Protein AF-A0A0C2ZLW1-F1 (afdb_monomer_lite)

Structure (mmCIF, N/CA/C/O backbone):
data_AF-A0A0C2ZLW1-F1
#
_entry.id   AF-A0A0C2ZLW1-F1
#
loop_
_atom_site.group_PDB
_atom_site.id
_atom_site.type_symbol
_atom_site.label_atom_id
_atom_site.label_alt_id
_atom_site.label_comp_id
_atom_site.label_asym_id
_atom_site.label_entity_id
_atom_site.label_seq_id
_atom_site.pdbx_PDB_ins_code
_atom_site.Cartn_x
_atom_site.Cartn_y
_atom_site.Cartn_z
_atom_site.occupancy
_atom_site.B_iso_or_equiv
_atom_site.auth_seq_id
_atom_site.auth_comp_id
_atom_site.auth_asym_id
_atom_site.auth_atom_id
_atom_site.pdbx_PDB_model_num
ATOM 1 N N . MET A 1 1 ? 44.843 -7.711 -31.317 1.00 51.66 1 MET A N 1
ATOM 2 C CA . MET A 1 1 ? 45.953 -7.573 -32.276 1.00 51.66 1 MET A CA 1
ATOM 3 C C . MET A 1 1 ? 46.931 -6.642 -31.605 1.00 51.66 1 MET A C 1
ATOM 5 O O . MET A 1 1 ? 46.642 -5.453 -31.540 1.00 51.66 1 MET A O 1
ATOM 9 N N . ASP A 1 2 ? 47.979 -7.193 -31.001 1.00 61.81 2 ASP A N 1
ATOM 10 C CA . ASP A 1 2 ? 49.049 -6.384 -30.422 1.00 61.81 2 ASP A CA 1
ATOM 11 C C . ASP A 1 2 ? 49.879 -5.862 -31.593 1.00 61.81 2 ASP A C 1
ATOM 13 O O . ASP A 1 2 ? 50.371 -6.641 -32.406 1.00 61.81 2 ASP A O 1
ATOM 17 N N . ILE A 1 3 ? 49.883 -4.543 -31.766 1.00 58.78 3 ILE A N 1
ATOM 18 C CA . ILE A 1 3 ? 50.485 -3.876 -32.921 1.00 58.78 3 ILE A CA 1
ATOM 19 C C . ILE A 1 3 ? 51.917 -3.553 -32.533 1.00 58.78 3 ILE A C 1
ATOM 21 O O . ILE A 1 3 ? 52.134 -2.839 -31.555 1.00 58.78 3 ILE A O 1
ATOM 25 N N . ASP A 1 4 ? 52.869 -4.096 -33.280 1.00 70.94 4 ASP A N 1
ATOM 26 C CA . ASP A 1 4 ? 54.283 -3.846 -33.043 1.00 70.94 4 ASP A CA 1
ATOM 27 C C . ASP A 1 4 ? 54.667 -2.502 -33.677 1.00 70.94 4 ASP A C 1
ATOM 29 O O . ASP A 1 4 ? 54.627 -2.327 -34.897 1.00 70.94 4 ASP A O 1
ATOM 33 N N . GLU A 1 5 ? 55.010 -1.528 -32.832 1.00 73.81 5 GLU A N 1
ATOM 34 C CA . GLU A 1 5 ? 55.370 -0.168 -33.245 1.00 73.81 5 GLU A CA 1
ATOM 35 C C . GLU A 1 5 ? 56.675 -0.112 -34.059 1.00 73.81 5 GLU A C 1
ATOM 37 O O . GLU A 1 5 ? 56.934 0.902 -34.706 1.00 73.81 5 GLU A O 1
ATOM 42 N N . SER A 1 6 ? 57.466 -1.196 -34.088 1.00 77.88 6 SER A N 1
ATOM 43 C CA . SER A 1 6 ? 58.657 -1.306 -34.947 1.00 77.88 6 SER A CA 1
ATOM 44 C C . SER A 1 6 ? 58.339 -1.519 -36.427 1.00 77.88 6 SER A C 1
ATOM 46 O O . SER A 1 6 ? 59.237 -1.375 -37.256 1.00 77.88 6 SER A O 1
ATOM 48 N N . TYR A 1 7 ? 57.096 -1.865 -36.782 1.00 76.31 7 TYR A N 1
ATOM 49 C CA . TYR A 1 7 ? 56.711 -2.142 -38.167 1.00 76.31 7 TYR A CA 1
ATOM 50 C C . TYR A 1 7 ? 55.852 -1.004 -38.738 1.00 76.31 7 TYR A C 1
ATOM 52 O O . TYR A 1 7 ? 54.651 -0.936 -38.448 1.00 76.31 7 TYR A O 1
ATOM 60 N N . PRO A 1 8 ? 56.432 -0.120 -39.572 1.00 79.25 8 PRO A N 1
ATOM 61 C CA . PRO A 1 8 ? 55.750 1.074 -40.074 1.00 79.25 8 PRO A CA 1
ATOM 62 C C . PRO A 1 8 ? 54.464 0.737 -40.840 1.00 79.25 8 PRO A C 1
ATOM 64 O O . PRO A 1 8 ? 53.439 1.371 -40.604 1.00 79.25 8 PRO A O 1
ATOM 67 N N . ASP A 1 9 ? 54.461 -0.337 -41.628 1.00 82.38 9 ASP A N 1
ATOM 68 C CA . ASP A 1 9 ? 53.302 -0.791 -42.405 1.00 82.38 9 ASP A CA 1
ATOM 69 C C . ASP A 1 9 ? 52.075 -1.114 -41.526 1.00 82.38 9 ASP A C 1
ATOM 71 O O . ASP A 1 9 ? 50.930 -0.853 -41.903 1.00 82.38 9 ASP A O 1
ATOM 75 N N . GLN A 1 10 ? 52.285 -1.651 -40.316 1.00 81.81 10 GLN A N 1
ATOM 76 C CA . GLN A 1 10 ? 51.192 -1.965 -39.383 1.00 81.81 10 GLN A CA 1
ATOM 77 C C . GLN A 1 10 ? 50.620 -0.698 -38.739 1.00 81.81 10 GLN A C 1
ATOM 79 O O . GLN A 1 10 ? 49.408 -0.580 -38.523 1.00 81.81 10 GLN A O 1
ATOM 84 N N . VAL A 1 11 ? 51.494 0.264 -38.442 1.00 82.31 11 VAL A N 1
ATOM 85 C CA . VAL A 1 11 ? 51.115 1.570 -37.900 1.00 82.31 11 VAL A CA 1
ATOM 86 C C . VAL A 1 11 ? 50.336 2.373 -38.944 1.00 82.31 11 VAL A C 1
ATOM 88 O O . VAL A 1 11 ? 49.298 2.950 -38.613 1.00 82.31 11 VAL A O 1
ATOM 91 N N . GLU A 1 12 ? 50.776 2.354 -40.202 1.00 85.88 12 GLU A N 1
ATOM 92 C CA . GLU A 1 12 ? 50.087 2.973 -41.336 1.00 85.88 12 GLU A CA 1
ATOM 93 C C . GLU A 1 12 ? 48.715 2.350 -41.574 1.00 85.88 12 GLU A C 1
ATOM 95 O O . GLU A 1 12 ? 47.724 3.074 -41.660 1.00 85.88 12 GLU A O 1
ATOM 100 N N . PHE A 1 13 ? 48.619 1.018 -41.581 1.00 85.00 13 PHE A N 1
ATOM 101 C CA . PHE A 1 13 ? 47.342 0.324 -41.725 1.00 85.00 13 PHE A CA 1
ATOM 102 C C . PHE A 1 13 ? 46.359 0.682 -40.599 1.00 85.00 13 PHE A C 1
ATOM 104 O O . PHE A 1 13 ? 45.188 0.975 -40.852 1.00 85.00 13 PHE A O 1
ATOM 111 N N . ARG A 1 14 ? 46.832 0.744 -39.346 1.00 84.75 14 ARG A N 1
ATOM 112 C CA . ARG A 1 14 ? 46.023 1.191 -38.199 1.00 84.75 14 ARG A CA 1
ATOM 113 C C . ARG A 1 14 ? 45.535 2.628 -38.366 1.00 84.75 14 ARG A C 1
ATOM 115 O O . ARG A 1 14 ? 44.393 2.933 -38.017 1.00 84.75 14 ARG A O 1
ATOM 122 N N . ASN A 1 15 ? 46.403 3.521 -38.827 1.00 88.75 15 ASN A N 1
ATOM 123 C CA . ASN A 1 15 ? 46.055 4.924 -39.023 1.00 88.75 15 ASN A CA 1
ATOM 124 C C . ASN A 1 15 ? 45.062 5.077 -40.182 1.00 88.75 15 ASN A C 1
ATOM 126 O O . ASN A 1 15 ? 44.051 5.747 -40.011 1.00 88.75 15 ASN A O 1
ATOM 130 N N . ALA A 1 16 ? 45.249 4.344 -41.280 1.00 88.81 16 ALA A N 1
ATOM 131 C CA . ALA A 1 16 ? 44.317 4.301 -42.402 1.00 88.81 16 ALA A CA 1
ATOM 132 C C . ALA A 1 16 ? 42.930 3.774 -41.999 1.00 88.81 16 ALA A C 1
ATOM 134 O O . ALA A 1 16 ? 41.915 4.317 -42.434 1.00 88.81 16 ALA A O 1
ATOM 135 N N . LEU A 1 17 ? 42.861 2.756 -41.133 1.00 87.19 17 LEU A N 1
ATOM 136 C CA . LEU A 1 17 ? 41.592 2.277 -40.579 1.00 87.19 17 LEU A CA 1
ATOM 137 C C . LEU A 1 17 ? 40.910 3.325 -39.692 1.00 87.19 17 LEU A C 1
ATOM 139 O O . LEU A 1 17 ? 39.699 3.508 -39.800 1.00 87.19 17 LEU A O 1
ATOM 143 N N . ARG A 1 18 ? 41.669 4.036 -38.849 1.00 87.12 18 ARG A N 1
ATOM 144 C CA . ARG A 1 18 ? 41.128 5.144 -38.044 1.00 87.12 18 ARG A CA 1
ATOM 145 C C . ARG A 1 18 ? 40.627 6.290 -38.917 1.00 87.12 18 ARG A C 1
ATOM 147 O O . ARG A 1 18 ? 39.528 6.781 -38.682 1.00 87.12 18 ARG A O 1
ATOM 154 N N . ASP A 1 19 ? 41.374 6.670 -39.944 1.00 90.75 19 ASP A N 1
ATOM 155 C CA . ASP A 1 19 ? 40.979 7.722 -40.882 1.00 90.75 19 ASP A CA 1
ATOM 156 C C . ASP A 1 19 ? 39.736 7.324 -41.680 1.00 90.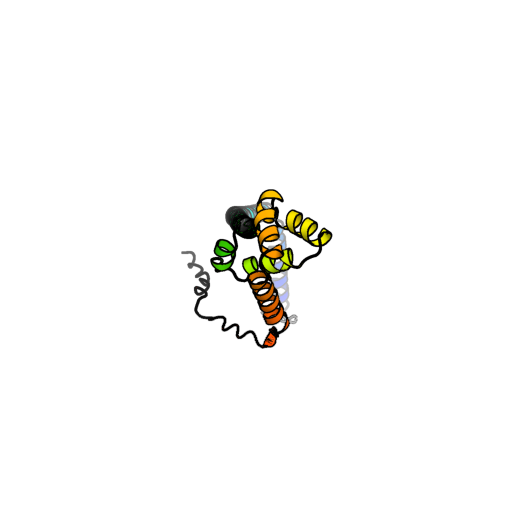75 19 ASP A C 1
ATOM 158 O O . ASP A 1 19 ? 38.841 8.143 -41.897 1.00 90.75 19 ASP A O 1
ATOM 162 N N . LEU A 1 20 ? 39.637 6.055 -42.083 1.00 87.06 20 LEU A N 1
ATOM 163 C CA . LEU A 1 20 ? 38.438 5.511 -42.711 1.00 87.06 20 LEU A CA 1
ATOM 164 C C . LEU A 1 20 ? 37.242 5.563 -41.755 1.00 87.06 20 LEU A C 1
ATOM 166 O O . LEU A 1 20 ? 36.161 5.980 -42.162 1.00 87.06 20 LEU A O 1
ATOM 170 N N . GLU A 1 21 ? 37.422 5.182 -40.491 1.00 84.25 21 GLU A N 1
ATOM 171 C CA . GLU A 1 21 ? 36.364 5.254 -39.483 1.00 84.25 21 GLU A CA 1
ATOM 172 C C . GLU A 1 21 ? 35.901 6.700 -39.251 1.00 84.25 21 GLU A C 1
ATOM 174 O O . GLU A 1 21 ? 34.698 6.957 -39.203 1.00 84.25 21 GLU A O 1
ATOM 179 N N . ILE A 1 22 ? 36.833 7.655 -39.174 1.00 86.19 22 ILE A N 1
ATOM 180 C CA . ILE A 1 22 ? 36.532 9.089 -39.061 1.00 86.19 22 ILE A CA 1
ATOM 181 C C . ILE A 1 22 ? 35.733 9.557 -40.282 1.00 86.19 22 ILE A C 1
ATOM 183 O O . ILE A 1 22 ? 34.657 10.133 -40.123 1.00 86.19 22 ILE A O 1
ATOM 187 N N . ARG A 1 23 ? 36.179 9.228 -41.500 1.00 84.81 23 ARG A N 1
ATOM 188 C CA . ARG A 1 23 ? 35.474 9.587 -42.742 1.00 84.81 23 ARG A CA 1
ATOM 189 C C . ARG A 1 23 ? 34.076 8.985 -42.803 1.00 84.81 23 ARG A C 1
ATOM 191 O O . ARG A 1 23 ? 33.126 9.690 -43.132 1.00 84.81 23 ARG A O 1
ATOM 198 N N . MET A 1 24 ? 33.922 7.711 -42.444 1.00 80.50 24 MET A N 1
ATOM 199 C CA . MET A 1 24 ? 32.612 7.057 -42.397 1.00 80.50 24 MET A CA 1
ATOM 200 C C . MET A 1 24 ? 31.701 7.685 -41.342 1.00 80.50 24 MET A C 1
ATOM 202 O O . MET A 1 24 ? 30.520 7.889 -41.609 1.00 80.50 24 MET A O 1
ATOM 206 N N . ARG A 1 25 ? 32.233 8.054 -40.171 1.00 76.56 25 ARG A N 1
ATOM 207 C CA . ARG A 1 25 ? 31.483 8.794 -39.145 1.00 76.56 25 ARG A CA 1
ATOM 208 C C . ARG A 1 25 ? 31.080 10.181 -39.620 1.00 76.56 25 ARG A C 1
ATOM 210 O O . ARG A 1 25 ? 30.034 10.667 -39.205 1.00 76.56 25 ARG A O 1
ATOM 217 N N . GLU A 1 26 ? 31.876 10.821 -40.467 1.00 82.31 26 GLU A N 1
ATOM 218 C CA . GLU A 1 26 ? 31.600 12.143 -41.030 1.00 82.31 26 GLU A CA 1
ATOM 219 C C . GLU A 1 26 ? 30.626 12.107 -42.211 1.00 82.31 26 GLU A C 1
ATOM 221 O O . GLU A 1 26 ? 29.921 13.096 -42.436 1.00 82.31 26 GLU A O 1
ATOM 226 N N . CYS A 1 27 ? 30.501 10.965 -42.897 1.00 87.25 27 CYS A N 1
ATOM 227 C CA . CYS A 1 27 ? 29.542 10.779 -43.978 1.00 87.25 27 CYS A CA 1
ATOM 228 C C . CYS A 1 27 ? 28.100 11.038 -43.493 1.00 87.25 27 CYS A C 1
ATOM 230 O O . CYS A 1 27 ? 27.593 10.330 -42.616 1.00 87.25 27 CYS A O 1
ATOM 232 N N . PRO A 1 28 ? 27.372 11.995 -44.100 1.00 85.62 28 PRO A N 1
ATOM 233 C CA . PRO A 1 28 ? 26.033 12.375 -43.650 1.00 85.62 28 PRO A CA 1
ATOM 234 C C . PRO A 1 28 ? 25.023 11.226 -43.755 1.00 85.62 28 PRO A C 1
ATOM 236 O O . PRO A 1 28 ? 24.115 11.131 -42.932 1.00 85.62 28 PRO A O 1
ATOM 239 N N . HIS A 1 29 ? 25.196 10.319 -44.721 1.00 85.44 29 HIS A N 1
ATOM 240 C CA . HIS A 1 29 ? 24.372 9.114 -44.846 1.00 85.44 29 HIS A CA 1
ATOM 241 C C . HIS A 1 29 ? 24.547 8.156 -43.664 1.00 85.44 29 HIS A C 1
ATOM 243 O O . HIS A 1 29 ? 23.557 7.654 -43.138 1.00 85.44 29 HIS A O 1
ATOM 249 N N . HIS A 1 30 ? 25.784 7.945 -43.212 1.00 85.44 30 HIS A N 1
ATOM 250 C CA . HIS A 1 30 ? 26.070 7.077 -42.073 1.00 85.44 30 HIS A CA 1
ATOM 251 C C . HIS A 1 30 ? 25.535 7.678 -40.767 1.00 85.44 30 HIS A C 1
ATOM 253 O O . HIS A 1 30 ? 24.885 6.975 -39.995 1.00 85.44 30 HIS A O 1
ATOM 259 N N . LYS A 1 31 ? 25.712 8.993 -40.559 1.00 87.31 31 LYS A N 1
ATOM 260 C CA . LYS A 1 31 ? 25.128 9.709 -39.409 1.00 87.31 31 LYS A CA 1
ATOM 261 C C . LYS A 1 31 ? 23.611 9.539 -39.345 1.00 87.31 31 LYS A C 1
ATOM 263 O O . LYS A 1 31 ? 23.090 9.138 -38.311 1.00 87.31 31 LYS A O 1
ATOM 268 N N . ARG A 1 32 ? 22.913 9.775 -40.463 1.00 90.75 32 ARG A N 1
ATOM 269 C CA . ARG A 1 32 ? 21.450 9.627 -40.545 1.00 90.75 32 ARG A CA 1
ATOM 270 C C . ARG A 1 32 ? 20.994 8.197 -40.270 1.00 90.75 32 ARG A C 1
ATOM 272 O O . ARG A 1 32 ? 20.068 8.009 -39.492 1.00 90.75 32 ARG A O 1
ATOM 279 N N . ALA A 1 33 ? 21.658 7.200 -40.855 1.00 90.25 33 ALA A N 1
ATOM 280 C CA . ALA A 1 33 ? 21.323 5.796 -40.622 1.00 90.25 33 ALA A CA 1
ATOM 281 C C . ALA A 1 33 ? 21.493 5.403 -39.144 1.00 90.25 33 ALA A C 1
ATOM 283 O O . ALA A 1 33 ? 20.665 4.685 -38.585 1.00 90.25 33 ALA A O 1
ATOM 284 N N . LEU A 1 34 ? 22.541 5.911 -38.490 1.00 90.25 34 LEU A N 1
ATOM 285 C CA . LEU A 1 34 ? 22.783 5.679 -37.070 1.00 90.25 34 LEU A CA 1
ATOM 286 C C . LEU A 1 34 ? 21.734 6.380 -36.196 1.00 90.25 34 LEU A C 1
ATOM 288 O O . LEU A 1 34 ? 21.206 5.772 -35.266 1.00 90.25 34 LEU A O 1
ATOM 292 N N . GLU A 1 35 ? 21.392 7.631 -36.501 1.00 92.94 35 GLU A N 1
ATOM 293 C CA . GLU A 1 35 ? 20.324 8.366 -35.813 1.00 92.94 35 GLU A CA 1
ATOM 294 C C . GLU A 1 35 ? 18.966 7.668 -35.953 1.00 92.94 35 GLU A C 1
ATOM 296 O O . GLU A 1 35 ? 18.239 7.527 -34.967 1.00 92.94 35 GLU A O 1
ATOM 301 N N . GLU A 1 36 ? 18.640 7.173 -37.147 1.00 95.69 36 GLU A N 1
ATOM 302 C CA . GLU A 1 36 ? 17.414 6.425 -37.418 1.00 95.69 36 GLU A CA 1
ATOM 303 C C . GLU A 1 36 ? 17.379 5.099 -36.649 1.00 95.69 36 GLU A C 1
ATOM 305 O O . GLU A 1 36 ? 16.382 4.792 -35.990 1.00 95.69 36 GLU A O 1
ATOM 310 N N . ALA A 1 37 ? 18.488 4.353 -36.634 1.00 94.94 37 ALA A N 1
ATOM 311 C CA . ALA A 1 37 ? 18.612 3.122 -35.859 1.00 94.94 37 ALA A CA 1
ATOM 312 C C . ALA A 1 37 ? 18.455 3.372 -34.349 1.00 94.94 37 ALA A C 1
ATOM 314 O O . ALA A 1 37 ? 17.719 2.651 -33.670 1.00 94.94 37 ALA A O 1
ATOM 315 N N . LEU A 1 38 ? 19.082 4.427 -33.816 1.00 95.94 38 LEU A N 1
ATOM 316 C CA . LEU A 1 38 ? 18.931 4.819 -32.412 1.00 95.94 38 LEU A CA 1
ATOM 317 C C . LEU A 1 38 ? 17.500 5.255 -32.091 1.00 95.94 38 LEU A C 1
ATOM 319 O O . LEU A 1 38 ? 16.973 4.905 -31.033 1.00 95.94 38 LEU A O 1
ATOM 323 N N . SER A 1 39 ? 16.866 6.013 -32.985 1.00 96.06 39 SER A N 1
ATOM 324 C CA . SER A 1 39 ? 15.480 6.453 -32.830 1.00 96.06 39 SER A CA 1
ATOM 325 C C . SER A 1 39 ? 14.523 5.260 -32.814 1.00 96.06 39 SER A C 1
ATOM 327 O O . SER A 1 39 ? 13.705 5.136 -31.901 1.00 96.06 39 SER A O 1
ATOM 329 N N . SER A 1 40 ? 14.694 4.322 -33.749 1.00 96.56 40 SER A N 1
ATOM 330 C CA . SER A 1 40 ? 13.929 3.075 -33.820 1.00 96.56 40 SER A CA 1
ATOM 331 C C . SER A 1 40 ? 14.097 2.233 -32.552 1.00 96.56 40 SER A C 1
ATOM 333 O O . SER A 1 40 ? 13.112 1.794 -31.951 1.00 96.56 40 SER A O 1
ATOM 335 N N . LEU A 1 41 ? 15.330 2.077 -32.062 1.00 96.62 41 LEU A N 1
ATOM 336 C CA . LEU A 1 41 ? 15.613 1.336 -30.832 1.00 96.62 41 LEU A CA 1
ATOM 337 C C . LEU A 1 41 ? 14.974 1.996 -29.602 1.00 96.62 41 LEU A C 1
ATOM 339 O O . LEU A 1 41 ? 14.351 1.324 -28.779 1.00 96.62 41 LEU A O 1
ATOM 343 N N . ARG A 1 42 ? 15.058 3.326 -29.485 1.00 96.69 42 ARG A N 1
ATOM 344 C CA . ARG A 1 42 ? 14.394 4.070 -28.401 1.00 96.69 42 ARG A CA 1
ATOM 345 C C . ARG A 1 42 ? 12.878 3.927 -28.475 1.00 96.69 42 ARG A C 1
ATOM 347 O O . ARG A 1 42 ? 12.234 3.703 -27.450 1.00 96.69 42 ARG A O 1
ATOM 354 N N . TYR A 1 43 ? 12.313 4.039 -29.673 1.00 97.12 43 TYR A N 1
ATOM 355 C CA . TYR A 1 43 ? 10.880 3.910 -29.897 1.00 97.12 43 TYR A CA 1
ATOM 356 C C . TYR A 1 43 ? 10.372 2.517 -29.517 1.00 97.12 43 TYR A C 1
ATOM 358 O O . TYR A 1 43 ? 9.413 2.409 -28.753 1.00 97.12 43 TYR A O 1
ATOM 366 N N . THR A 1 44 ? 11.021 1.451 -29.993 1.00 96.75 44 THR A N 1
ATOM 367 C CA . THR A 1 44 ? 10.623 0.069 -29.681 1.00 96.75 44 THR A CA 1
ATOM 368 C C . THR A 1 44 ? 10.736 -0.219 -28.186 1.00 96.75 44 THR A C 1
ATOM 370 O O . THR A 1 44 ? 9.800 -0.766 -27.596 1.00 96.75 44 THR A O 1
ATOM 373 N N . TYR A 1 45 ? 11.815 0.241 -27.545 1.00 97.12 45 TYR A N 1
ATOM 374 C CA . TYR A 1 45 ? 11.999 0.127 -26.102 1.00 97.12 45 TYR A CA 1
ATOM 375 C C . TYR A 1 45 ? 10.883 0.829 -25.319 1.00 97.12 45 TYR A C 1
ATOM 377 O O . TYR A 1 45 ? 10.244 0.218 -24.461 1.00 97.12 45 TYR A O 1
ATOM 385 N N . LEU A 1 46 ? 10.586 2.094 -25.633 1.00 96.94 46 LEU A N 1
ATOM 386 C CA . LEU A 1 46 ? 9.519 2.839 -24.958 1.00 96.94 46 LEU A CA 1
ATOM 387 C C . LEU A 1 46 ? 8.142 2.220 -25.210 1.00 96.94 46 LEU A C 1
ATOM 389 O O . LEU A 1 46 ? 7.338 2.115 -24.280 1.00 96.94 46 LEU A O 1
ATOM 393 N N . LYS A 1 47 ? 7.882 1.761 -26.438 1.00 96.75 47 LYS A N 1
ATOM 394 C CA . LYS A 1 47 ? 6.640 1.077 -26.812 1.00 96.75 47 LYS A CA 1
ATOM 395 C C . LYS A 1 47 ? 6.422 -0.190 -25.984 1.00 96.75 47 LYS A C 1
ATOM 397 O O . LYS A 1 47 ? 5.292 -0.446 -25.576 1.00 96.75 47 LYS A O 1
ATOM 402 N N . ALA A 1 48 ? 7.484 -0.939 -25.683 1.00 95.31 48 ALA A N 1
ATOM 403 C CA . ALA A 1 48 ? 7.421 -2.109 -24.810 1.00 95.31 48 ALA A CA 1
ATOM 404 C C . ALA A 1 48 ? 7.326 -1.738 -23.316 1.00 95.31 48 ALA A C 1
ATOM 406 O O . ALA A 1 48 ? 6.573 -2.354 -22.561 1.00 95.31 48 ALA A O 1
ATOM 407 N N . LEU A 1 49 ? 8.050 -0.711 -22.869 1.00 96.94 49 LEU A N 1
ATOM 408 C CA . LEU A 1 49 ? 8.179 -0.365 -21.451 1.00 96.94 49 LEU A CA 1
ATOM 409 C C . LEU A 1 49 ? 6.954 0.365 -20.877 1.00 96.94 49 LEU A C 1
ATOM 411 O O . LEU A 1 49 ? 6.537 0.102 -19.745 1.00 96.94 49 LEU A O 1
ATOM 415 N N . LEU A 1 50 ? 6.350 1.277 -21.639 1.00 96.62 50 LEU A N 1
ATOM 416 C CA . LEU A 1 50 ? 5.186 2.053 -21.203 1.00 96.62 50 LEU A CA 1
ATOM 417 C C . LEU A 1 50 ? 3.997 1.194 -20.728 1.00 96.62 50 LEU A C 1
ATOM 419 O O . LEU A 1 50 ? 3.493 1.466 -19.630 1.00 96.62 50 LEU A O 1
ATOM 423 N N . PRO A 1 51 ? 3.531 0.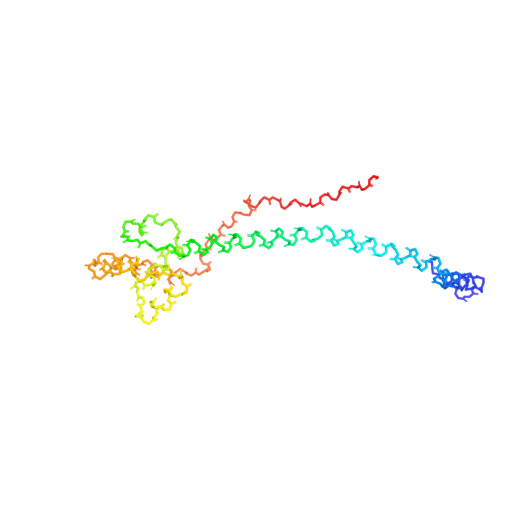164 -21.466 1.00 96.62 51 PRO A N 1
ATOM 424 C CA . PRO A 1 51 ? 2.426 -0.673 -21.000 1.00 96.62 51 PRO A CA 1
ATOM 425 C C . PRO A 1 51 ? 2.789 -1.455 -19.732 1.00 96.62 51 PRO A C 1
ATOM 427 O O . PRO A 1 51 ? 1.955 -1.570 -18.831 1.00 96.62 51 PRO A O 1
ATOM 430 N N . LEU A 1 52 ? 4.036 -1.918 -19.598 1.00 96.19 52 LEU A N 1
ATOM 431 C CA . LEU A 1 52 ? 4.505 -2.617 -18.397 1.00 96.19 52 LEU A CA 1
ATOM 432 C C . LEU A 1 52 ? 4.505 -1.700 -17.170 1.00 96.19 52 LEU A C 1
ATOM 434 O O . LEU A 1 52 ? 4.015 -2.084 -16.107 1.00 96.19 52 LEU A O 1
ATOM 438 N N . LEU A 1 53 ? 4.980 -0.458 -17.311 1.00 96.75 53 LEU A N 1
ATOM 439 C CA . LEU A 1 53 ? 4.937 0.526 -16.228 1.00 96.75 53 LEU A CA 1
ATOM 440 C C . LEU A 1 53 ? 3.507 0.890 -15.821 1.00 96.75 53 LEU A C 1
ATOM 442 O O . LEU A 1 53 ? 3.251 1.083 -14.629 1.00 96.75 53 LEU A O 1
ATOM 446 N N . ARG A 1 54 ? 2.583 0.992 -16.784 1.00 96.44 54 ARG A N 1
ATOM 447 C CA . ARG A 1 54 ? 1.158 1.227 -16.506 1.00 96.44 54 ARG A CA 1
ATOM 448 C C . ARG A 1 54 ? 0.551 0.051 -15.746 1.00 96.44 54 ARG A C 1
ATOM 450 O O . ARG A 1 54 ? -0.058 0.263 -14.702 1.00 96.44 54 ARG A O 1
ATOM 457 N N . ARG A 1 55 ? 0.795 -1.183 -16.200 1.00 96.25 55 ARG A N 1
ATOM 458 C CA . ARG A 1 55 ? 0.317 -2.400 -15.528 1.00 96.25 55 ARG A CA 1
ATOM 459 C C . ARG A 1 55 ? 0.872 -2.518 -14.111 1.00 96.25 55 ARG A C 1
ATOM 461 O O . ARG A 1 55 ? 0.127 -2.820 -13.188 1.00 96.25 55 ARG A O 1
ATOM 468 N N . ARG A 1 56 ? 2.157 -2.214 -13.914 1.00 96.50 56 ARG A N 1
ATOM 469 C CA . ARG A 1 56 ? 2.780 -2.213 -12.584 1.00 96.50 56 ARG A CA 1
ATOM 470 C C . ARG A 1 56 ? 2.129 -1.200 -11.644 1.00 96.50 56 ARG A C 1
ATOM 472 O O . ARG A 1 56 ? 1.912 -1.526 -10.484 1.00 96.50 56 ARG A O 1
ATOM 479 N N . ARG A 1 57 ? 1.830 0.013 -12.124 1.00 96.44 57 ARG A N 1
ATOM 480 C CA . ARG A 1 57 ? 1.114 1.027 -11.332 1.00 96.44 57 ARG A CA 1
ATOM 481 C C . ARG A 1 57 ? -0.285 0.549 -10.958 1.00 96.44 57 ARG A C 1
ATOM 483 O O . ARG A 1 57 ? -0.575 0.465 -9.777 1.00 96.44 57 ARG A O 1
ATOM 490 N N . MET A 1 58 ? -1.061 0.085 -11.936 1.00 96.12 58 MET A N 1
ATOM 491 C CA . MET A 1 58 ? -2.406 -0.453 -11.710 1.00 96.12 58 MET A CA 1
ATOM 492 C C . MET A 1 58 ? -2.429 -1.572 -10.656 1.00 96.12 58 MET A C 1
ATOM 494 O O . MET A 1 58 ? -3.309 -1.603 -9.802 1.00 96.12 58 MET A O 1
ATOM 498 N N . LEU A 1 59 ? -1.459 -2.492 -10.699 1.00 95.50 59 LEU A N 1
ATOM 499 C CA . LEU A 1 59 ? -1.366 -3.572 -9.717 1.00 95.50 59 LEU A CA 1
ATOM 500 C C . LEU A 1 59 ? -1.049 -3.052 -8.309 1.00 95.50 59 LEU A C 1
ATOM 502 O O . LEU A 1 59 ? -1.675 -3.510 -7.358 1.00 95.50 59 LEU A O 1
ATOM 506 N N . ARG A 1 60 ? -0.143 -2.074 -8.177 1.00 94.44 60 ARG A N 1
ATOM 507 C CA . ARG A 1 60 ? 0.147 -1.433 -6.882 1.00 94.44 60 ARG A CA 1
ATOM 508 C C . ARG A 1 60 ? -1.054 -0.673 -6.342 1.00 94.44 60 ARG A C 1
ATOM 510 O O . ARG A 1 60 ? -1.338 -0.765 -5.156 1.00 94.44 60 ARG A O 1
ATOM 517 N N . ASP A 1 61 ? -1.757 0.060 -7.198 1.00 94.50 61 ASP A N 1
ATOM 518 C CA . ASP A 1 61 ? -2.941 0.819 -6.797 1.00 94.50 61 ASP A CA 1
ATOM 519 C C . ASP A 1 61 ? -4.032 -0.141 -6.310 1.00 94.50 61 ASP A C 1
ATOM 521 O O . ASP A 1 61 ? -4.569 0.037 -5.222 1.00 94.50 61 ASP A O 1
ATOM 525 N N . ARG A 1 62 ? -4.252 -1.250 -7.028 1.00 93.69 62 ARG A N 1
ATOM 526 C CA . ARG A 1 62 ? -5.177 -2.310 -6.607 1.00 93.69 62 ARG A CA 1
ATOM 527 C C . ARG A 1 62 ? -4.778 -2.951 -5.277 1.00 93.69 62 ARG A C 1
ATOM 529 O O . ARG A 1 62 ? -5.648 -3.214 -4.451 1.00 93.69 62 ARG A O 1
ATOM 536 N N . GLU A 1 63 ? -3.496 -3.232 -5.066 1.00 91.62 63 GLU A N 1
ATOM 537 C CA . GLU A 1 63 ? -2.998 -3.781 -3.800 1.00 91.62 63 GLU A 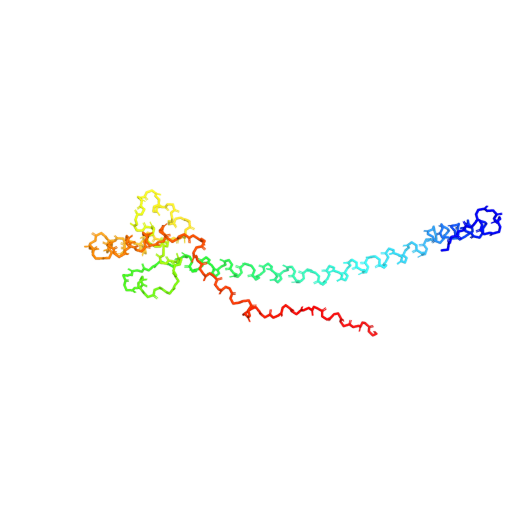CA 1
ATOM 538 C C . GLU A 1 63 ? -3.199 -2.792 -2.645 1.00 91.62 63 GLU A C 1
ATOM 540 O O . GLU A 1 63 ? -3.710 -3.168 -1.589 1.00 91.62 63 GLU A O 1
ATOM 545 N N . ASN A 1 64 ? -2.889 -1.515 -2.873 1.00 88.31 64 ASN A N 1
ATOM 546 C CA . ASN A 1 64 ? -3.110 -0.442 -1.911 1.00 88.31 64 ASN A CA 1
ATOM 547 C C . ASN A 1 64 ? -4.595 -0.264 -1.587 1.00 88.31 64 ASN A C 1
ATOM 549 O O . ASN A 1 64 ? -4.940 -0.080 -0.424 1.00 88.31 64 ASN A O 1
ATOM 553 N N . ASP A 1 65 ? -5.480 -0.355 -2.575 1.00 87.44 65 ASP A N 1
ATOM 554 C CA . ASP A 1 65 ? -6.924 -0.253 -2.369 1.00 87.44 65 ASP A CA 1
ATOM 555 C C . ASP A 1 65 ? -7.468 -1.447 -1.587 1.00 87.44 65 ASP A C 1
ATOM 557 O O . ASP A 1 65 ? -8.272 -1.280 -0.671 1.00 87.44 65 ASP A O 1
ATOM 561 N N . LEU A 1 66 ? -7.011 -2.662 -1.905 1.00 86.56 66 LEU A N 1
ATOM 562 C CA . LEU A 1 66 ? -7.367 -3.859 -1.144 1.00 86.56 66 LEU A CA 1
ATOM 563 C C . LEU A 1 66 ? -6.877 -3.758 0.298 1.00 86.56 66 LEU A C 1
ATOM 565 O O . LEU A 1 66 ? -7.630 -4.078 1.218 1.00 86.56 66 LEU A O 1
ATOM 569 N N . ARG A 1 67 ? -5.650 -3.272 0.498 1.00 82.00 67 ARG A N 1
ATOM 570 C CA . ARG A 1 67 ? -5.102 -3.004 1.823 1.00 82.00 67 ARG A CA 1
ATOM 571 C C . ARG A 1 67 ? -5.967 -1.981 2.555 1.00 82.00 67 ARG A C 1
ATOM 573 O O . ARG A 1 67 ? -6.493 -2.311 3.606 1.00 82.00 67 ARG A O 1
ATOM 580 N N . LYS A 1 68 ? -6.228 -0.808 1.973 1.00 82.44 68 LYS A N 1
ATOM 581 C CA . LYS A 1 68 ? -7.088 0.229 2.570 1.00 82.44 68 LYS A CA 1
ATOM 582 C C . LYS A 1 68 ? -8.478 -0.292 2.935 1.00 82.44 68 LYS A C 1
ATOM 584 O O . LYS A 1 68 ? -8.969 0.019 4.010 1.00 82.44 68 LYS A O 1
ATOM 589 N N . ARG A 1 69 ? -9.105 -1.119 2.092 1.00 82.44 69 ARG A N 1
ATOM 590 C CA . ARG A 1 69 ? -10.418 -1.725 2.388 1.00 82.44 69 ARG A CA 1
ATOM 591 C C . ARG A 1 69 ? -10.367 -2.673 3.585 1.00 82.44 69 ARG A C 1
ATOM 593 O O . ARG A 1 69 ? -11.245 -2.611 4.442 1.00 82.44 69 ARG A O 1
ATOM 600 N N . ARG A 1 70 ? -9.339 -3.525 3.665 1.00 77.38 70 ARG A N 1
ATOM 601 C CA . ARG A 1 70 ? -9.117 -4.391 4.837 1.00 77.38 70 ARG A CA 1
ATOM 602 C C . ARG A 1 70 ? -8.879 -3.552 6.089 1.00 77.38 70 ARG A C 1
ATOM 604 O O . ARG A 1 70 ? -9.453 -3.828 7.131 1.00 77.38 70 ARG A O 1
ATOM 611 N N . GLU A 1 71 ? -8.086 -2.494 5.960 1.00 75.44 71 GLU A N 1
ATOM 612 C CA . GLU A 1 71 ? -7.749 -1.585 7.053 1.00 75.44 71 GLU A CA 1
ATOM 613 C C . GLU A 1 71 ? -8.944 -0.752 7.546 1.00 75.44 71 GLU A C 1
ATOM 615 O O . GLU A 1 71 ? -9.039 -0.490 8.742 1.00 75.44 71 GLU A O 1
ATOM 620 N N . ALA A 1 72 ? -9.866 -0.382 6.657 1.00 77.75 72 ALA A N 1
ATOM 621 C CA . ALA A 1 72 ? -11.068 0.388 6.975 1.00 77.75 72 ALA A CA 1
ATOM 622 C C . ALA A 1 72 ? -12.186 -0.450 7.623 1.00 77.75 72 ALA A C 1
ATOM 624 O O . ALA A 1 72 ? -13.195 0.102 8.059 1.00 77.75 72 ALA A O 1
ATOM 625 N N . THR A 1 73 ? -12.037 -1.777 7.686 1.00 80.81 73 THR A N 1
ATOM 626 C CA . THR A 1 73 ? -13.057 -2.652 8.272 1.00 80.81 73 THR A CA 1
ATOM 627 C C . THR A 1 73 ? -12.895 -2.692 9.791 1.00 80.81 73 THR A C 1
ATOM 629 O O . THR A 1 73 ? -11.895 -3.197 10.297 1.00 80.81 73 THR A O 1
ATOM 632 N N . PHE A 1 74 ? -13.890 -2.178 10.518 1.00 85.00 74 PHE A N 1
ATOM 633 C CA . PHE A 1 74 ? -13.953 -2.243 11.978 1.00 85.00 74 PHE A CA 1
ATOM 634 C C . PHE A 1 74 ? -15.103 -3.172 12.415 1.00 85.00 74 PHE A C 1
ATOM 636 O O . PHE A 1 74 ? -16.220 -3.006 11.913 1.00 85.00 74 PHE A O 1
ATOM 643 N N . PRO A 1 75 ? -14.862 -4.149 13.309 1.00 88.19 75 PRO A N 1
ATOM 644 C CA . PRO A 1 75 ? -15.898 -5.069 13.770 1.00 88.19 75 PRO A CA 1
ATOM 645 C C . PRO A 1 75 ? -16.926 -4.349 14.648 1.00 88.19 75 PRO A C 1
ATOM 647 O O . PRO A 1 75 ? -16.570 -3.580 15.540 1.00 88.19 75 PRO A O 1
ATOM 650 N N . LYS A 1 76 ? -18.211 -4.617 14.414 1.00 85.62 76 LYS A N 1
ATOM 651 C CA . LYS A 1 76 ? -19.323 -3.986 15.142 1.00 85.62 76 LYS A CA 1
ATOM 652 C C . LYS A 1 76 ? -19.667 -4.714 16.439 1.00 85.62 76 LYS A C 1
ATOM 654 O O . LYS A 1 76 ? -20.307 -4.129 17.307 1.00 85.62 76 LYS A O 1
ATOM 659 N N . SER A 1 77 ? -19.273 -5.980 16.573 1.00 87.56 77 SER A N 1
ATOM 660 C CA . SER A 1 77 ? -19.578 -6.820 17.735 1.00 87.56 77 SER A CA 1
ATOM 661 C C . SER A 1 77 ? -18.369 -7.629 18.208 1.00 87.56 77 SER A C 1
ATOM 663 O O . SER A 1 77 ? -17.397 -7.825 17.475 1.00 87.56 77 SER A O 1
ATOM 665 N N . ILE A 1 78 ? -18.444 -8.131 19.446 1.00 87.31 78 ILE A N 1
ATOM 666 C CA . ILE A 1 78 ? -17.415 -9.008 20.030 1.00 87.31 78 ILE A CA 1
ATOM 667 C C . ILE A 1 78 ? -17.291 -10.306 19.219 1.00 87.31 78 ILE A C 1
ATOM 669 O O . ILE A 1 78 ? -16.186 -10.790 18.979 1.00 87.31 78 ILE A O 1
ATOM 673 N N . GLU A 1 79 ? -18.410 -10.860 18.747 1.00 87.94 79 GLU A N 1
ATOM 674 C CA . GLU A 1 79 ? -18.385 -12.056 17.904 1.00 87.94 79 GLU A CA 1
ATOM 675 C C . GLU A 1 79 ? -17.687 -11.808 16.571 1.00 87.94 79 GLU A C 1
ATOM 677 O O . GLU A 1 79 ? -16.906 -12.644 16.123 1.00 87.94 79 GLU A O 1
ATOM 682 N N . GLU A 1 80 ? -17.964 -10.668 15.931 1.00 86.12 80 GLU A N 1
ATOM 683 C CA . GLU A 1 80 ? -17.283 -10.285 14.696 1.00 86.12 80 GLU A CA 1
ATOM 684 C C . GLU A 1 80 ? -15.785 -10.144 14.934 1.00 86.12 80 GLU A C 1
ATOM 686 O O . GLU A 1 80 ? -15.008 -10.666 14.144 1.00 86.12 80 GLU A O 1
ATOM 691 N N . TYR A 1 81 ? -15.381 -9.529 16.047 1.00 87.12 81 TYR A N 1
ATOM 692 C CA . TYR A 1 81 ? -13.977 -9.417 16.429 1.00 87.12 81 TYR A CA 1
ATOM 693 C C . TYR A 1 81 ? -13.297 -10.786 16.593 1.00 87.12 81 TYR A C 1
ATOM 695 O O . TYR A 1 81 ? -12.202 -10.992 16.072 1.00 87.12 81 TYR A O 1
ATOM 703 N N . ARG A 1 82 ? -13.954 -11.749 17.253 1.00 87.25 82 ARG A N 1
ATOM 704 C CA . ARG A 1 82 ? -13.428 -13.117 17.425 1.00 87.25 82 ARG A CA 1
ATOM 705 C C . ARG A 1 82 ? -13.383 -13.919 16.119 1.00 87.25 82 ARG A C 1
ATOM 707 O O . ARG A 1 82 ? -12.556 -14.815 15.987 1.00 87.25 82 ARG A O 1
ATOM 714 N N . LYS A 1 83 ? -14.244 -13.59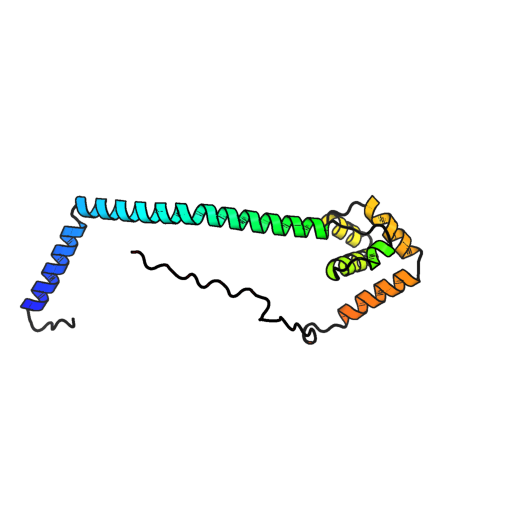8 15.147 1.00 88.19 83 LYS A N 1
ATOM 715 C CA . LYS A 1 83 ? -14.281 -14.234 13.815 1.00 88.19 83 LYS A CA 1
ATOM 716 C C . LYS A 1 83 ? -13.193 -13.715 12.863 1.00 88.19 83 LYS A C 1
ATOM 718 O O . LYS A 1 83 ? -13.013 -14.290 11.790 1.00 88.19 83 LYS A O 1
ATOM 723 N N . ILE A 1 84 ? -12.468 -12.649 13.215 1.00 84.44 84 ILE A N 1
ATOM 724 C CA . ILE A 1 84 ? -11.387 -12.108 12.380 1.00 84.44 84 ILE A CA 1
ATOM 725 C C . ILE A 1 84 ? -10.220 -13.102 12.340 1.00 84.44 84 ILE A C 1
ATOM 727 O O . ILE A 1 84 ? -9.557 -13.344 13.343 1.00 84.44 84 ILE A O 1
ATOM 731 N N . SER A 1 85 ? -9.918 -13.628 11.151 1.00 82.00 85 SER A N 1
ATOM 732 C CA . SER A 1 85 ? -8.751 -14.492 10.922 1.00 82.00 85 SER A CA 1
ATOM 733 C C . SER A 1 85 ? -7.433 -13.714 10.819 1.00 82.00 85 SER A C 1
ATOM 735 O O . SER A 1 85 ? -6.358 -14.283 10.993 1.00 82.00 85 SER A O 1
ATOM 737 N N . ASP A 1 86 ? -7.499 -12.422 10.484 1.00 83.75 86 ASP A N 1
ATOM 738 C CA . ASP A 1 86 ? -6.324 -11.567 10.322 1.00 83.75 86 ASP A CA 1
ATOM 739 C C . ASP A 1 86 ? -5.859 -10.995 11.669 1.00 83.75 86 ASP A C 1
ATOM 741 O O . ASP A 1 86 ? -6.451 -10.067 12.233 1.00 83.75 86 ASP A O 1
ATOM 745 N N . ARG A 1 87 ? -4.749 -11.543 12.169 1.00 83.44 87 ARG A N 1
ATOM 746 C CA . ARG A 1 87 ? -4.165 -11.162 13.456 1.00 83.44 87 ARG A CA 1
ATOM 747 C C . ARG A 1 87 ? -3.763 -9.688 13.511 1.00 83.44 87 ARG A C 1
ATOM 749 O O . ARG A 1 87 ? -3.833 -9.097 14.584 1.00 83.44 87 ARG A O 1
ATOM 756 N N . GLU A 1 88 ? -3.360 -9.076 12.397 1.00 83.19 88 GLU A N 1
ATOM 757 C CA . GLU A 1 88 ? -2.959 -7.664 12.378 1.00 83.19 88 GLU A CA 1
ATOM 758 C C . GLU A 1 88 ? -4.155 -6.725 12.554 1.00 83.19 88 GLU A C 1
ATOM 760 O O . GLU A 1 88 ? -4.056 -5.711 13.251 1.00 83.19 88 GLU A O 1
ATOM 765 N N . VAL A 1 89 ? -5.297 -7.072 11.954 1.00 84.50 89 VAL A N 1
ATOM 766 C CA . VAL A 1 89 ? -6.554 -6.328 12.120 1.00 84.50 89 VAL A CA 1
ATOM 767 C C . VAL A 1 89 ? -7.053 -6.476 13.553 1.00 84.50 89 VAL A C 1
ATOM 769 O O . VAL A 1 89 ? -7.345 -5.471 14.202 1.00 84.50 89 VAL A O 1
ATOM 772 N N . GLN A 1 90 ? -7.057 -7.704 14.080 1.00 87.31 90 GLN A N 1
ATOM 773 C CA . GLN A 1 90 ? -7.440 -7.986 15.464 1.00 87.31 90 GLN A CA 1
ATOM 774 C C . GLN A 1 90 ? -6.591 -7.171 16.456 1.00 87.31 90 GLN A C 1
ATOM 776 O O . GLN A 1 90 ? -7.115 -6.481 17.327 1.00 87.31 90 GLN A O 1
ATOM 781 N N . LEU A 1 91 ? -5.273 -7.158 16.256 1.00 87.31 91 LEU A N 1
ATOM 782 C CA . LEU A 1 91 ? -4.328 -6.380 17.052 1.00 87.31 91 LEU A CA 1
ATOM 783 C C . LEU A 1 91 ? -4.576 -4.883 17.024 1.00 87.31 91 LEU A C 1
ATOM 785 O O . LEU A 1 91 ? -4.434 -4.192 18.029 1.00 87.31 91 LEU A O 1
ATOM 789 N N . ARG A 1 92 ? -4.879 -4.359 15.845 1.00 88.00 92 ARG A N 1
ATOM 790 C CA . ARG A 1 92 ? -5.114 -2.934 15.663 1.00 88.00 92 ARG A CA 1
ATOM 791 C C . ARG A 1 92 ? -6.371 -2.490 16.393 1.00 88.00 92 ARG A C 1
ATOM 793 O O . ARG A 1 92 ? -6.347 -1.447 17.038 1.00 88.00 92 ARG A O 1
ATOM 800 N N . VAL A 1 93 ? -7.431 -3.291 16.315 1.00 89.56 93 VAL A N 1
ATOM 801 C CA . VAL A 1 93 ? -8.672 -3.057 17.057 1.00 89.56 93 VAL A CA 1
ATOM 802 C C . VAL A 1 93 ? -8.412 -3.159 18.564 1.00 89.56 93 VAL A C 1
ATOM 804 O O . VAL A 1 93 ? -8.812 -2.264 19.300 1.00 89.56 93 VAL A O 1
ATOM 807 N N . ALA A 1 94 ? -7.653 -4.159 19.022 1.00 89.94 94 ALA A N 1
ATOM 808 C CA . ALA A 1 94 ? -7.240 -4.279 20.424 1.00 89.94 94 ALA A CA 1
ATOM 809 C C . ALA A 1 94 ? -6.462 -3.044 20.921 1.00 89.94 94 ALA A C 1
ATOM 811 O O . ALA A 1 94 ? -6.781 -2.486 21.969 1.00 89.94 94 ALA A O 1
ATOM 812 N N . ARG A 1 95 ? -5.481 -2.567 20.139 1.00 89.38 95 ARG A N 1
ATOM 813 C CA . ARG A 1 95 ? -4.727 -1.337 20.443 1.00 89.38 95 ARG A CA 1
ATOM 814 C C . ARG A 1 95 ? -5.634 -0.119 20.507 1.00 89.38 95 ARG A C 1
ATOM 816 O O . ARG A 1 95 ? -5.489 0.681 21.417 1.00 89.38 95 ARG A O 1
ATOM 823 N N . PHE A 1 96 ? -6.579 0.000 19.579 1.00 90.62 96 PHE A N 1
ATOM 824 C CA . PHE A 1 96 ? -7.552 1.086 19.586 1.00 90.62 96 PHE A CA 1
ATOM 825 C C . PHE A 1 96 ? -8.411 1.084 20.861 1.00 90.62 96 PHE A C 1
ATOM 827 O O . PHE A 1 96 ? -8.630 2.136 21.457 1.00 90.62 96 PHE A O 1
ATOM 834 N N . LEU A 1 97 ? -8.872 -0.089 21.305 1.00 90.12 97 LEU A N 1
ATOM 835 C CA . LEU A 1 97 ? -9.700 -0.214 22.508 1.00 90.12 97 LEU A CA 1
ATOM 836 C C . LEU A 1 97 ? -8.932 0.133 23.794 1.00 90.12 97 LEU A C 1
ATOM 838 O O . LEU A 1 97 ? -9.528 0.694 24.711 1.00 90.12 97 LEU A O 1
ATOM 842 N N . MET A 1 98 ? -7.625 -0.147 23.844 1.00 89.56 98 MET A N 1
ATOM 843 C CA . MET A 1 98 ? -6.758 0.236 24.967 1.00 89.56 98 MET A CA 1
ATOM 844 C C . MET A 1 98 ? -6.254 1.684 24.923 1.00 89.56 98 MET A C 1
ATOM 846 O O . MET A 1 98 ? -5.867 2.204 25.964 1.00 89.56 98 MET A O 1
ATOM 850 N N . ALA A 1 99 ? -6.210 2.309 23.747 1.00 88.69 99 ALA A N 1
ATOM 851 C CA . ALA A 1 99 ? -5.622 3.631 23.568 1.00 88.69 99 ALA A CA 1
ATOM 852 C C . ALA A 1 99 ? -6.435 4.750 24.242 1.00 88.69 99 ALA A C 1
ATOM 854 O O . ALA A 1 99 ? -7.657 4.654 24.407 1.00 88.69 99 ALA A O 1
ATOM 855 N N . ASP A 1 100 ? -5.754 5.848 24.568 1.00 89.06 100 ASP A N 1
ATOM 856 C CA . ASP A 1 100 ? -6.378 7.057 25.110 1.00 89.06 100 ASP A CA 1
ATOM 857 C C . ASP A 1 100 ? -7.275 7.746 24.073 1.00 89.06 100 ASP A C 1
ATOM 859 O O . ASP A 1 100 ? -7.142 7.537 22.867 1.00 89.06 100 ASP A O 1
ATOM 863 N N . SER A 1 101 ? -8.180 8.624 24.516 1.00 86.75 101 SER A N 1
ATOM 864 C CA . SER A 1 101 ? -9.142 9.303 23.627 1.00 86.75 101 SER A CA 1
ATOM 865 C C . SER A 1 101 ? -8.482 10.046 22.457 1.00 86.75 101 SER A C 1
ATOM 867 O O . SER A 1 101 ? -8.988 9.996 21.338 1.00 86.75 101 SER A O 1
ATOM 869 N N . LEU A 1 102 ? -7.335 10.684 22.696 1.00 87.75 102 LEU A N 1
ATOM 870 C CA . LEU A 1 102 ? -6.583 11.425 21.680 1.00 87.75 102 LEU A CA 1
ATOM 871 C C . LEU A 1 102 ? -5.884 10.496 20.676 1.00 87.75 102 LEU A C 1
ATOM 873 O O . LEU A 1 102 ? -5.745 10.821 19.497 1.00 87.75 102 LEU A O 1
ATOM 877 N N . GLU A 1 103 ? -5.441 9.323 21.122 1.00 88.75 103 GLU A N 1
ATOM 878 C CA . GLU A 1 103 ? -4.860 8.309 20.243 1.00 88.75 103 GLU A CA 1
ATOM 879 C C . GLU A 1 103 ? -5.935 7.566 19.446 1.00 88.75 103 GLU A C 1
ATOM 881 O O . GLU A 1 103 ? -5.725 7.260 18.272 1.00 88.75 103 GLU A O 1
ATOM 886 N N . GLN A 1 104 ? -7.107 7.348 20.047 1.00 89.50 104 GLN A N 1
ATOM 887 C CA . GLN A 1 104 ? -8.283 6.802 19.377 1.00 89.50 104 GLN A CA 1
ATOM 888 C C . GLN A 1 104 ? -8.689 7.675 18.186 1.00 89.50 104 GLN A C 1
ATOM 890 O O . GLN A 1 104 ? -8.850 7.152 17.086 1.00 89.50 104 GLN A O 1
ATOM 895 N N . GLU A 1 105 ? -8.773 8.995 18.363 1.00 89.25 105 GLU A N 1
ATOM 896 C CA . GLU A 1 105 ? -9.102 9.929 17.278 1.00 89.25 105 GLU A CA 1
ATOM 897 C C . GLU A 1 105 ? -8.070 9.866 16.139 1.00 89.25 105 GLU A C 1
ATOM 899 O O . GLU A 1 105 ? -8.427 9.640 14.982 1.00 89.25 105 GLU A O 1
ATOM 904 N N . LYS A 1 106 ? -6.769 9.895 16.466 1.00 89.94 106 LYS A N 1
ATOM 905 C CA . LYS A 1 106 ? -5.689 9.733 15.473 1.00 89.94 106 LYS A CA 1
ATOM 906 C C . LYS A 1 106 ? -5.769 8.406 14.718 1.00 89.94 106 LYS A C 1
ATOM 908 O O . LYS A 1 106 ? -5.472 8.349 13.524 1.00 89.94 106 LYS A O 1
ATOM 913 N N . MET A 1 107 ? -6.110 7.315 15.404 1.00 88.56 107 MET A N 1
ATOM 914 C CA . MET A 1 107 ? -6.271 6.004 14.775 1.00 88.56 107 MET A CA 1
ATOM 915 C C . MET A 1 107 ? -7.503 5.965 13.871 1.00 88.56 107 MET A C 1
ATOM 917 O O . MET A 1 107 ? -7.425 5.397 12.782 1.00 88.56 107 MET A O 1
ATOM 921 N N . MET A 1 108 ? -8.605 6.594 14.277 1.00 87.88 108 MET A N 1
ATOM 922 C CA . MET A 1 108 ? -9.801 6.709 13.447 1.00 87.88 108 MET A CA 1
ATOM 923 C C . MET A 1 108 ? -9.519 7.477 12.158 1.00 87.88 108 MET A C 1
ATOM 925 O O . MET A 1 108 ? -9.861 6.975 11.091 1.00 87.88 108 MET A O 1
ATOM 929 N N . ASP A 1 109 ? -8.815 8.608 12.231 1.00 87.31 109 ASP A N 1
ATOM 930 C CA . ASP A 1 109 ? -8.424 9.379 11.046 1.00 87.31 109 ASP A CA 1
ATOM 931 C C . ASP A 1 109 ? -7.472 8.590 10.143 1.00 87.31 109 ASP A C 1
ATOM 933 O O . ASP A 1 109 ? -7.636 8.541 8.923 1.00 87.31 109 ASP A O 1
ATOM 937 N N . LYS A 1 110 ? -6.488 7.909 10.741 1.00 87.19 110 LYS A N 1
ATOM 938 C CA . LYS A 1 110 ? -5.487 7.132 10.002 1.00 87.19 110 LYS A CA 1
ATOM 939 C C . LYS A 1 110 ? -6.090 5.951 9.242 1.00 87.19 110 LYS A C 1
ATOM 941 O O . LYS A 1 110 ? -5.632 5.643 8.143 1.00 87.19 110 LYS A O 1
ATOM 946 N N . PHE A 1 111 ? -7.061 5.262 9.837 1.00 84.12 111 PHE A N 1
ATOM 947 C CA . PHE A 1 111 ? -7.680 4.068 9.255 1.00 84.12 111 PHE A CA 1
ATOM 948 C C . PHE A 1 111 ? -9.046 4.342 8.610 1.00 84.12 111 PHE A C 1
ATOM 950 O O . PHE A 1 111 ? -9.632 3.434 8.024 1.00 84.12 111 PHE A O 1
ATOM 957 N N . GLY A 1 112 ? -9.535 5.584 8.667 1.00 83.44 112 GLY A N 1
ATOM 958 C CA . GLY A 1 112 ? -10.817 5.996 8.097 1.00 83.44 112 GLY A CA 1
ATOM 959 C C . GLY A 1 112 ? -12.026 5.394 8.815 1.00 83.44 112 GLY A C 1
ATOM 960 O O . GLY A 1 112 ? -13.044 5.116 8.181 1.00 83.44 112 GLY A O 1
ATOM 961 N N . TRP A 1 113 ? -11.921 5.136 10.120 1.00 89.75 113 TRP A N 1
ATOM 962 C CA . TRP A 1 113 ? -13.010 4.542 10.890 1.00 89.75 113 TRP A CA 1
ATOM 963 C C . TRP A 1 113 ? -14.024 5.601 11.319 1.00 89.75 113 TRP A C 1
ATOM 965 O O . TRP A 1 113 ? -13.685 6.595 11.955 1.00 89.75 113 TRP A O 1
ATOM 975 N N . ALA A 1 114 ? -15.299 5.368 11.010 1.00 85.62 114 ALA A N 1
ATOM 976 C CA . ALA A 1 114 ? -16.376 6.256 11.429 1.00 85.62 114 ALA A CA 1
ATOM 977 C C . ALA A 1 114 ? -16.704 6.058 12.916 1.00 85.62 114 ALA A C 1
ATOM 979 O O . ALA A 1 114 ? -16.909 4.927 13.357 1.00 85.62 114 ALA A O 1
ATOM 980 N N . TYR A 1 115 ? -16.870 7.156 13.662 1.00 83.75 115 TYR A N 1
ATOM 981 C CA . TYR A 1 115 ? -17.184 7.132 15.100 1.00 83.75 115 TYR A CA 1
ATOM 982 C C . TYR A 1 115 ? -18.355 6.202 15.441 1.00 83.75 115 TYR A C 1
ATOM 984 O O . TYR A 1 115 ? -18.252 5.345 16.314 1.00 83.75 115 TYR A O 1
ATOM 992 N N . ARG A 1 116 ? -19.444 6.296 14.667 1.00 83.12 116 ARG A N 1
ATOM 993 C CA . ARG A 1 116 ? -20.651 5.472 14.846 1.00 83.12 116 ARG A CA 1
ATOM 994 C C . ARG A 1 116 ? -20.412 3.971 14.665 1.00 83.12 116 ARG A C 1
ATOM 996 O O . ARG A 1 116 ? -21.157 3.176 15.219 1.00 83.12 116 ARG A O 1
ATOM 1003 N N . GLY A 1 117 ? -19.422 3.582 13.861 1.00 83.81 117 GLY A N 1
ATOM 1004 C CA . GLY A 1 117 ? -19.085 2.173 13.641 1.00 83.81 117 GLY A CA 1
ATOM 1005 C C . GLY A 1 117 ? -18.254 1.577 14.774 1.00 83.81 117 GLY A C 1
ATOM 1006 O O . GLY A 1 117 ? -18.298 0.373 14.997 1.00 83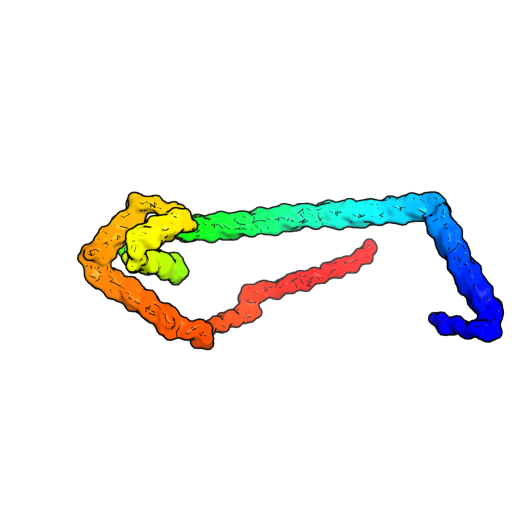.81 117 GLY A O 1
ATOM 1007 N N . VAL A 1 118 ? -17.524 2.427 15.493 1.00 86.38 118 VAL A N 1
ATOM 1008 C CA . VAL A 1 118 ? -16.567 2.038 16.530 1.00 86.38 118 VAL A CA 1
ATOM 1009 C C . VAL A 1 118 ? -17.195 2.025 17.926 1.00 86.38 118 VAL A C 1
ATOM 1011 O O . VAL A 1 118 ? -16.838 1.201 18.770 1.00 86.38 118 VAL A O 1
ATOM 1014 N N . ASP A 1 119 ? -18.157 2.917 18.157 1.00 87.25 119 ASP A N 1
ATOM 1015 C CA . ASP A 1 119 ? -18.837 3.092 19.441 1.00 87.25 119 ASP A CA 1
ATOM 1016 C C . ASP A 1 119 ? -19.445 1.802 20.037 1.00 87.25 119 ASP A C 1
ATOM 1018 O O . ASP A 1 119 ? -19.241 1.561 21.227 1.00 87.25 119 ASP A O 1
ATOM 1022 N N . PRO A 1 120 ? -20.080 0.897 19.258 1.00 88.44 120 PRO A N 1
ATOM 1023 C CA . PRO A 1 120 ? -20.652 -0.337 19.804 1.00 88.44 120 PRO A CA 1
ATOM 1024 C C . PRO A 1 120 ? -19.613 -1.240 20.479 1.00 88.44 120 PRO A C 1
ATOM 1026 O O . PRO A 1 120 ? -19.828 -1.728 21.589 1.00 88.44 120 PRO A O 1
ATOM 1029 N N . LEU A 1 121 ? -18.454 -1.430 19.842 1.00 88.62 121 LEU A N 1
ATOM 1030 C CA . LEU A 1 121 ? -17.392 -2.270 20.392 1.00 88.62 121 LEU A CA 1
ATOM 1031 C C . LEU A 1 121 ? -16.671 -1.574 21.549 1.00 88.62 121 LEU A C 1
ATOM 1033 O O . LEU A 1 121 ? -16.276 -2.221 22.515 1.00 88.62 121 LEU A O 1
ATOM 1037 N N . ARG A 1 122 ? -16.536 -0.245 21.477 1.00 89.06 122 ARG A N 1
ATOM 1038 C CA . ARG A 1 122 ? -15.976 0.569 22.560 1.00 89.06 122 ARG A CA 1
ATOM 1039 C C . ARG A 1 122 ? -16.850 0.515 23.813 1.00 89.06 122 ARG A C 1
ATOM 1041 O O . ARG A 1 122 ? -16.322 0.403 24.917 1.00 89.06 122 ARG A O 1
ATOM 1048 N N . ALA A 1 123 ? -18.170 0.571 23.653 1.00 87.81 123 ALA A N 1
ATOM 1049 C CA . ALA A 1 123 ? -19.125 0.402 24.741 1.00 87.81 123 ALA A CA 1
ATOM 1050 C C . ALA A 1 123 ? -19.053 -1.018 25.322 1.00 87.81 123 ALA A C 1
ATOM 1052 O O . ALA A 1 123 ? -18.942 -1.173 26.537 1.00 87.81 123 ALA A O 1
ATOM 1053 N N . ALA A 1 124 ? -19.009 -2.038 24.460 1.00 87.88 124 ALA A N 1
ATOM 1054 C CA . ALA A 1 124 ? -18.889 -3.436 24.871 1.00 87.88 124 ALA A CA 1
ATOM 1055 C C . ALA A 1 124 ? -17.578 -3.732 25.628 1.00 87.88 124 ALA A C 1
ATOM 1057 O O . ALA A 1 124 ? -17.571 -4.499 26.588 1.00 87.88 124 ALA A O 1
ATOM 1058 N N . TYR A 1 125 ? -16.473 -3.088 25.241 1.00 88.06 125 TYR A N 1
ATOM 1059 C CA . TYR A 1 125 ? -15.197 -3.161 25.959 1.00 88.06 125 TYR A CA 1
ATOM 1060 C C . TYR A 1 125 ? -15.265 -2.557 27.365 1.00 88.06 125 TYR A C 1
ATOM 1062 O O . TYR A 1 125 ? -14.653 -3.079 28.294 1.00 88.06 125 TYR A O 1
ATOM 1070 N N . LYS A 1 126 ? -16.036 -1.479 27.546 1.00 86.81 126 LYS A N 1
ATOM 1071 C CA . LYS A 1 126 ? -16.239 -0.865 28.865 1.00 86.81 126 LYS A CA 1
ATOM 1072 C C . LYS A 1 126 ? -17.181 -1.674 29.756 1.00 86.81 126 LYS A C 1
ATOM 1074 O O . LYS A 1 126 ? -17.021 -1.632 30.970 1.00 86.81 126 LYS A O 1
ATOM 1079 N N . SER A 1 127 ? -18.159 -2.375 29.178 1.00 89.25 127 SER A N 1
ATOM 1080 C CA . SER A 1 127 ? -19.155 -3.136 29.941 1.00 89.25 127 SER A CA 1
ATOM 1081 C C . SER A 1 127 ? -18.688 -4.542 30.326 1.00 89.25 127 SER A C 1
ATOM 1083 O O . SER A 1 127 ? -19.024 -5.011 31.409 1.00 89.25 127 SER A O 1
ATOM 1085 N N . ASN A 1 128 ? -17.924 -5.224 29.464 1.00 88.44 128 ASN A N 1
ATOM 1086 C CA . ASN A 1 128 ? -17.576 -6.635 29.647 1.00 88.44 128 ASN A CA 1
ATOM 1087 C C . ASN A 1 128 ? -16.133 -6.814 30.132 1.00 88.44 128 ASN A C 1
ATOM 1089 O O . ASN A 1 128 ? -15.180 -6.697 29.359 1.00 88.44 128 ASN A O 1
ATOM 1093 N N . ALA A 1 129 ? -15.978 -7.183 31.405 1.00 87.50 129 ALA A N 1
ATOM 1094 C CA . ALA A 1 129 ? -14.673 -7.423 32.022 1.00 87.50 129 ALA A CA 1
ATOM 1095 C C . ALA A 1 129 ? -13.901 -8.597 31.386 1.00 87.50 129 ALA A C 1
ATOM 1097 O O . ALA A 1 129 ? -12.685 -8.512 31.231 1.00 87.50 129 ALA A O 1
ATOM 1098 N N . GLU A 1 130 ? -14.595 -9.658 30.959 1.00 89.06 130 GLU A N 1
ATOM 1099 C CA . GLU A 1 130 ? -13.977 -10.816 30.291 1.00 89.06 130 GLU A CA 1
ATOM 1100 C C . GLU A 1 130 ? -13.312 -10.425 28.967 1.00 89.06 130 GLU A C 1
ATOM 1102 O O . GLU A 1 130 ? -12.172 -10.793 28.693 1.00 89.06 130 GLU A O 1
ATOM 1107 N N . PHE A 1 131 ? -14.009 -9.621 28.161 1.00 87.25 131 PHE A N 1
ATOM 1108 C CA . PHE A 1 131 ? -13.495 -9.146 26.879 1.00 87.25 131 PHE A CA 1
ATOM 1109 C C . PHE A 1 131 ? -12.312 -8.186 27.059 1.00 87.25 131 PHE A C 1
ATOM 1111 O O . PHE A 1 131 ? -11.372 -8.185 26.265 1.00 87.25 131 PHE A O 1
ATOM 1118 N N . ASN A 1 132 ? -12.329 -7.396 28.133 1.00 89.69 132 ASN A N 1
ATOM 1119 C CA . ASN A 1 132 ? -11.206 -6.543 28.499 1.00 89.69 132 ASN A CA 1
ATOM 1120 C C . ASN A 1 132 ? -9.960 -7.374 28.851 1.00 89.69 132 ASN A C 1
ATOM 1122 O O . ASN A 1 132 ? -8.887 -7.131 28.300 1.00 89.69 132 ASN A O 1
ATOM 1126 N N . ALA A 1 133 ? -10.115 -8.404 29.689 1.00 88.69 133 ALA A N 1
ATOM 1127 C CA . ALA A 1 133 ? -9.024 -9.315 30.030 1.00 88.69 133 ALA A CA 1
ATOM 1128 C C . ALA A 1 133 ? -8.448 -10.019 28.786 1.00 88.69 133 ALA A C 1
ATOM 1130 O O . ALA A 1 133 ? -7.229 -10.035 28.617 1.00 88.69 133 ALA A O 1
ATOM 1131 N N . GLU A 1 134 ? -9.310 -10.497 27.879 1.00 88.38 134 GLU A N 1
ATOM 1132 C CA . GLU A 1 134 ? -8.915 -11.122 26.606 1.00 88.38 134 GLU A CA 1
ATOM 1133 C C . GLU A 1 134 ? -8.038 -10.183 25.758 1.00 88.38 134 GLU A C 1
ATOM 1135 O O . GLU A 1 134 ? -6.985 -10.575 25.255 1.00 88.38 134 GLU A O 1
ATOM 1140 N N . ILE A 1 135 ? -8.432 -8.913 25.622 1.00 88.38 135 ILE A N 1
ATOM 1141 C CA . ILE A 1 135 ? -7.668 -7.913 24.861 1.00 88.38 135 ILE A CA 1
ATOM 1142 C C . ILE A 1 135 ? -6.317 -7.606 25.515 1.00 88.38 135 ILE A C 1
ATOM 1144 O O . ILE A 1 135 ? -5.310 -7.470 24.811 1.00 88.38 135 ILE A O 1
ATOM 1148 N N . GLN A 1 136 ? -6.275 -7.506 26.844 1.00 87.19 136 GLN A N 1
ATOM 1149 C CA . GLN A 1 136 ? -5.032 -7.253 27.570 1.00 87.19 136 GLN A CA 1
ATOM 1150 C C . GLN A 1 136 ? -4.047 -8.419 27.451 1.00 87.19 136 GLN A C 1
ATOM 1152 O O . GLN A 1 136 ? -2.853 -8.187 27.261 1.00 87.19 136 GLN A O 1
ATOM 1157 N N . GLU A 1 137 ? -4.525 -9.658 27.550 1.00 86.62 137 GLU A N 1
ATOM 1158 C CA . GLU A 1 137 ? -3.712 -10.865 27.372 1.00 86.62 137 GLU A CA 1
ATOM 1159 C C . GLU A 1 137 ? -3.134 -10.931 25.954 1.00 86.62 137 GLU A C 1
ATOM 1161 O O . GLU A 1 137 ? -1.921 -11.040 25.772 1.00 86.62 137 GLU A O 1
ATOM 1166 N N . LEU A 1 138 ? -3.980 -10.695 24.948 1.00 85.25 138 LEU A N 1
ATOM 1167 C CA . LEU A 1 138 ? -3.599 -10.682 23.538 1.00 85.25 138 LEU A CA 1
ATOM 1168 C C . LEU A 1 138 ? -2.446 -9.705 23.255 1.00 85.25 138 LEU A C 1
ATOM 1170 O O . LEU A 1 138 ? -1.514 -10.024 22.512 1.00 85.25 138 LEU A O 1
ATOM 1174 N N . LEU A 1 139 ? -2.492 -8.509 23.845 1.00 83.50 139 LEU A N 1
ATOM 1175 C CA . LEU A 1 139 ? -1.446 -7.500 23.675 1.00 83.50 139 LEU A CA 1
ATOM 1176 C C . LEU A 1 139 ? -0.160 -7.838 24.445 1.00 83.50 139 LEU A C 1
ATOM 1178 O O . LEU A 1 139 ? 0.931 -7.575 23.926 1.00 83.50 139 LEU A O 1
ATOM 1182 N N . LYS A 1 140 ? -0.269 -8.455 25.629 1.00 82.12 140 LYS A N 1
ATOM 1183 C CA . LYS A 1 140 ? 0.881 -8.920 26.424 1.00 82.12 140 LYS A CA 1
ATOM 1184 C C . LYS A 1 140 ? 1.651 -10.032 25.717 1.00 82.12 140 LYS A C 1
ATOM 1186 O O . LYS A 1 140 ? 2.874 -9.933 25.613 1.00 82.12 140 LYS A O 1
ATOM 1191 N N . ASP A 1 141 ? 0.958 -11.015 25.148 1.00 74.44 141 ASP A N 1
ATOM 1192 C CA . ASP A 1 141 ? 1.575 -12.126 24.407 1.00 74.44 141 ASP A CA 1
ATOM 1193 C C . ASP A 1 141 ? 2.462 -11.645 23.254 1.00 74.44 141 ASP A C 1
ATOM 1195 O O . ASP A 1 141 ? 3.472 -12.256 22.907 1.00 74.44 141 ASP A O 1
ATOM 1199 N N . ILE A 1 142 ? 2.106 -10.509 22.658 1.00 70.12 142 ILE A N 1
ATOM 1200 C CA . ILE A 1 142 ? 2.804 -9.963 21.496 1.00 70.12 142 ILE A CA 1
ATOM 1201 C C . ILE A 1 142 ? 3.965 -9.066 21.902 1.00 70.12 142 ILE A C 1
ATOM 1203 O O . ILE A 1 142 ? 4.991 -9.086 21.226 1.00 70.12 142 ILE A O 1
ATOM 1207 N N . GLN A 1 143 ? 3.849 -8.322 23.006 1.00 63.94 143 GLN A N 1
ATOM 1208 C CA . GLN A 1 143 ? 5.009 -7.655 23.605 1.00 63.94 143 GLN A CA 1
ATOM 1209 C C . GLN A 1 143 ? 6.055 -8.668 24.089 1.00 63.94 143 GLN A C 1
ATOM 1211 O O . GLN A 1 143 ? 7.250 -8.413 23.959 1.00 63.94 143 GLN A O 1
ATOM 1216 N N . ALA A 1 144 ? 5.619 -9.825 24.597 1.00 57.06 144 ALA A N 1
ATOM 1217 C CA . ALA A 1 144 ? 6.498 -10.904 25.041 1.00 57.06 144 ALA A CA 1
ATOM 1218 C C . ALA A 1 144 ? 7.105 -11.725 23.883 1.00 57.06 144 ALA A C 1
ATOM 1220 O O . ALA A 1 144 ? 8.106 -12.423 24.068 1.00 57.06 144 ALA A O 1
ATOM 1221 N N . SER A 1 145 ? 6.532 -11.644 22.678 1.00 51.47 145 SER A N 1
ATOM 1222 C CA . SER A 1 145 ? 6.999 -12.392 21.511 1.00 51.47 145 SER A CA 1
ATOM 1223 C C . SER A 1 145 ? 8.218 -11.721 20.866 1.00 51.47 145 SER A C 1
ATOM 1225 O O . SER A 1 145 ? 8.099 -10.957 19.908 1.00 51.47 145 SER A O 1
ATOM 1227 N N . ASP A 1 146 ? 9.406 -12.070 21.362 1.00 54.38 146 ASP A N 1
ATOM 1228 C CA . ASP A 1 146 ? 10.705 -11.750 20.758 1.00 54.38 146 ASP A CA 1
ATOM 1229 C C . ASP A 1 146 ? 10.688 -12.000 19.228 1.00 54.38 146 ASP A C 1
ATOM 1231 O O . ASP A 1 146 ? 10.459 -13.137 18.791 1.00 54.38 146 ASP A O 1
ATOM 1235 N N . PRO A 1 147 ? 10.954 -10.982 18.383 1.00 61.22 147 PRO A N 1
ATOM 1236 C CA . PRO A 1 147 ? 10.946 -11.128 16.927 1.00 61.22 147 PRO A CA 1
ATOM 1237 C C . PRO A 1 147 ? 11.956 -12.166 16.415 1.00 61.22 147 PRO A C 1
ATOM 1239 O O . PRO A 1 147 ? 11.774 -12.694 15.320 1.00 61.22 147 PRO A O 1
ATOM 1242 N N . ARG A 1 148 ? 12.984 -12.508 17.203 1.00 59.25 148 ARG A N 1
ATOM 1243 C CA . ARG A 1 148 ? 13.992 -13.529 16.873 1.00 59.25 148 ARG A CA 1
ATOM 1244 C C . ARG A 1 148 ? 13.500 -14.958 17.097 1.00 59.25 148 ARG A C 1
ATOM 1246 O O . ARG A 1 148 ? 14.057 -15.888 16.526 1.00 59.25 148 ARG A O 1
ATOM 1253 N N . LYS A 1 149 ? 12.455 -15.142 17.909 1.00 57.69 149 LYS A N 1
ATOM 1254 C CA . LYS A 1 149 ? 11.810 -16.444 18.152 1.00 57.69 149 LYS A CA 1
ATOM 1255 C C . LYS A 1 149 ? 10.661 -16.725 17.194 1.00 57.69 149 LYS A C 1
ATOM 1257 O O . LYS A 1 149 ? 10.106 -17.825 17.206 1.00 57.69 149 LYS A O 1
ATOM 1262 N N . ARG A 1 150 ? 10.301 -15.755 16.347 1.00 53.12 150 ARG A N 1
ATOM 1263 C CA . ARG A 1 150 ? 9.345 -15.963 15.265 1.00 53.12 150 ARG A CA 1
ATOM 1264 C C . ARG A 1 150 ? 9.970 -16.965 14.299 1.00 53.12 150 ARG A C 1
ATOM 1266 O O . ARG A 1 150 ? 10.756 -16.596 13.433 1.00 53.12 150 ARG A O 1
ATOM 1273 N N . ASN A 1 151 ? 9.614 -18.239 14.456 1.00 51.22 151 ASN A N 1
ATOM 1274 C CA . ASN A 1 151 ? 9.869 -19.291 13.479 1.00 51.22 151 ASN A CA 1
ATOM 1275 C C . ASN A 1 151 ? 9.071 -18.967 12.212 1.00 51.22 151 ASN A C 1
ATOM 1277 O O . ASN A 1 151 ? 8.050 -19.584 11.911 1.00 51.22 151 ASN A O 1
ATOM 1281 N N . VAL A 1 152 ? 9.528 -17.968 11.459 1.00 51.41 152 VAL A N 1
ATOM 1282 C CA . VAL A 1 152 ? 9.117 -17.779 10.081 1.00 51.41 152 VAL A CA 1
ATOM 1283 C C . VAL A 1 152 ? 9.803 -18.900 9.315 1.00 51.41 152 VAL A C 1
ATOM 1285 O O . VAL A 1 152 ? 10.858 -18.722 8.713 1.00 51.41 152 VAL A O 1
ATOM 1288 N N . LYS A 1 153 ? 9.201 -20.092 9.340 1.00 49.34 153 LYS A N 1
ATOM 1289 C CA . LYS A 1 153 ? 9.385 -21.046 8.253 1.00 49.34 153 LYS A CA 1
ATOM 1290 C C . LYS A 1 153 ? 8.747 -20.390 7.033 1.00 49.34 153 LYS A C 1
ATOM 1292 O O . LYS A 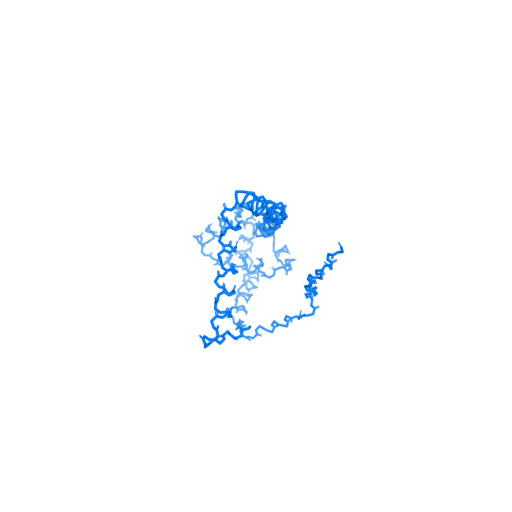1 153 ? 7.611 -20.697 6.686 1.00 49.34 153 LYS A O 1
ATOM 1297 N N . VAL A 1 154 ? 9.447 -19.427 6.424 1.00 48.25 154 VAL A N 1
ATOM 1298 C CA . VAL A 1 154 ? 9.183 -19.058 5.039 1.00 48.25 154 VAL A CA 1
ATOM 1299 C C . VAL A 1 154 ? 9.420 -20.359 4.300 1.00 48.25 154 VAL A C 1
ATOM 1301 O O . VAL A 1 154 ? 10.557 -20.807 4.155 1.00 48.25 154 VAL A O 1
ATOM 1304 N N . LYS A 1 155 ? 8.335 -21.034 3.936 1.00 45.12 155 LYS A N 1
ATOM 1305 C CA . LYS A 1 155 ? 8.387 -22.122 2.981 1.00 45.12 155 LYS A CA 1
ATOM 1306 C C . LYS A 1 155 ? 8.911 -21.497 1.694 1.00 45.12 155 LYS A C 1
ATOM 1308 O O . LYS A 1 155 ? 8.159 -20.911 0.927 1.00 45.12 155 LYS A O 1
ATOM 1313 N N . LEU A 1 156 ? 10.223 -21.585 1.489 1.00 48.31 156 LEU A N 1
ATOM 1314 C CA . LEU A 1 156 ? 10.928 -21.147 0.279 1.00 48.31 156 LEU A CA 1
ATOM 1315 C C . LEU A 1 156 ? 10.403 -21.841 -0.996 1.00 48.31 156 LEU A C 1
ATOM 1317 O O . LEU A 1 156 ? 10.832 -21.509 -2.092 1.00 48.31 156 LEU A O 1
ATOM 1321 N N . TYR A 1 157 ? 9.466 -22.779 -0.847 1.00 52.56 157 TYR A N 1
ATOM 1322 C CA . TYR A 1 157 ? 8.857 -23.601 -1.883 1.00 52.56 157 TYR A CA 1
ATOM 1323 C C . TYR A 1 157 ? 7.473 -23.113 -2.362 1.00 52.56 157 TYR A C 1
ATOM 1325 O O . TYR A 1 157 ? 6.969 -23.675 -3.325 1.00 52.56 157 TYR A O 1
ATOM 1333 N N . ASP A 1 158 ? 6.880 -22.066 -1.766 1.00 47.56 158 ASP A N 1
ATOM 1334 C CA . ASP A 1 158 ? 5.581 -21.521 -2.226 1.00 47.56 158 ASP A CA 1
ATOM 1335 C C . ASP A 1 158 ? 5.722 -20.295 -3.153 1.00 47.56 158 ASP A C 1
ATOM 1337 O O . ASP A 1 158 ? 4.729 -19.735 -3.624 1.00 47.56 158 ASP A O 1
ATOM 1341 N N . LEU A 1 159 ? 6.954 -19.865 -3.447 1.00 53.91 159 LEU A N 1
ATOM 1342 C CA . LEU A 1 159 ? 7.199 -18.905 -4.520 1.00 53.91 159 LEU A CA 1
ATOM 1343 C C . LEU A 1 159 ? 7.154 -19.671 -5.847 1.00 53.91 159 LEU A C 1
ATOM 1345 O O . LEU A 1 159 ? 7.968 -20.582 -6.022 1.00 53.91 159 LEU A O 1
ATOM 1349 N N . PRO A 1 160 ? 6.256 -19.328 -6.795 1.00 60.25 160 PRO A N 1
ATOM 1350 C CA . PRO A 1 160 ? 6.388 -19.857 -8.143 1.00 60.25 160 PRO A CA 1
ATOM 1351 C C . PRO A 1 160 ? 7.810 -19.529 -8.613 1.00 60.25 160 PRO A C 1
ATOM 1353 O O . PRO A 1 160 ? 8.251 -18.391 -8.399 1.00 60.25 160 PRO A O 1
ATOM 1356 N N . PRO A 1 161 ? 8.548 -20.497 -9.190 1.00 58.75 161 PRO A N 1
ATOM 1357 C CA . PRO A 1 161 ? 9.870 -20.220 -9.723 1.00 58.75 161 PRO A CA 1
ATOM 1358 C C . PRO A 1 161 ? 9.726 -19.007 -10.631 1.00 58.75 161 PRO A C 1
ATOM 1360 O O . PRO A 1 161 ? 8.880 -19.005 -11.531 1.00 58.75 161 PRO A O 1
ATOM 1363 N N . LEU A 1 162 ? 10.475 -17.940 -10.329 1.00 56.59 162 LEU A N 1
ATOM 1364 C CA . LEU A 1 162 ? 10.525 -16.774 -11.198 1.00 56.59 162 LEU A CA 1
ATOM 1365 C C . LEU A 1 162 ? 10.782 -17.327 -12.600 1.00 56.59 162 LEU A C 1
ATOM 1367 O O . LEU A 1 162 ? 11.757 -18.068 -12.754 1.00 56.59 162 LEU A O 1
ATOM 1371 N N . PRO A 1 163 ? 9.912 -17.063 -13.593 1.00 54.75 163 PRO A N 1
ATOM 1372 C CA . PRO A 1 163 ? 10.194 -17.492 -14.942 1.00 54.75 163 PRO A CA 1
ATOM 1373 C C . PRO A 1 163 ? 11.437 -16.711 -15.342 1.00 54.75 163 PRO A C 1
ATOM 1375 O O . PRO A 1 163 ? 11.362 -15.525 -15.667 1.00 54.75 163 PRO A O 1
ATOM 1378 N N . TYR A 1 164 ? 12.600 -17.352 -15.227 1.00 52.22 164 TYR A N 1
ATOM 1379 C CA . TYR A 1 164 ? 13.797 -16.897 -15.896 1.00 52.22 164 TYR A CA 1
ATOM 1380 C C . TYR A 1 164 ? 13.362 -16.704 -17.336 1.00 52.22 164 TYR A C 1
ATOM 1382 O O . TYR A 1 164 ? 12.881 -17.639 -17.975 1.00 52.22 164 TYR A O 1
ATOM 1390 N N . ALA A 1 165 ? 13.398 -15.449 -17.774 1.00 54.53 165 ALA A N 1
ATOM 1391 C CA . ALA A 1 165 ? 13.042 -15.068 -19.117 1.00 54.53 165 ALA A CA 1
ATOM 1392 C C . ALA A 1 165 ? 13.925 -15.888 -20.057 1.00 54.53 165 ALA A C 1
ATOM 1394 O O . ALA A 1 165 ? 15.104 -15.591 -20.240 1.00 54.53 165 ALA A O 1
ATOM 1395 N N . THR A 1 166 ? 13.365 -16.957 -20.616 1.00 51.59 166 THR A N 1
ATOM 1396 C CA . THR A 1 166 ? 13.935 -17.628 -21.769 1.00 51.59 166 THR A CA 1
ATOM 1397 C C . THR A 1 166 ? 13.808 -16.620 -22.895 1.00 51.59 166 THR A C 1
ATOM 1399 O O . THR A 1 166 ? 12.742 -16.473 -23.496 1.00 51.59 166 THR A O 1
ATOM 1402 N N . PHE A 1 167 ? 14.865 -15.841 -23.116 1.00 52.47 167 PHE A N 1
ATOM 1403 C CA . PHE A 1 167 ? 14.999 -15.069 -24.337 1.00 52.47 167 PHE A CA 1
ATOM 1404 C C . PHE A 1 167 ? 14.877 -16.072 -25.484 1.00 52.47 167 PHE A C 1
ATOM 1406 O O . PHE A 1 167 ? 15.724 -16.950 -25.636 1.00 52.47 167 PHE A O 1
ATOM 1413 N N . SER A 1 168 ? 13.768 -16.007 -26.223 1.00 51.78 168 SER A N 1
ATOM 1414 C CA . SER A 1 168 ? 13.639 -16.779 -27.454 1.00 51.78 168 SER A CA 1
ATOM 1415 C C . SER A 1 168 ? 14.747 -16.313 -28.396 1.00 51.78 168 SER A C 1
ATOM 1417 O O . SER A 1 168 ? 14.901 -15.097 -28.559 1.00 51.78 168 SER A O 1
ATOM 1419 N N . PRO A 1 169 ? 15.537 -17.228 -28.980 1.00 56.62 169 PRO A N 1
ATOM 1420 C CA . PRO A 1 169 ? 16.511 -16.838 -29.980 1.00 56.62 169 PRO A CA 1
ATOM 1421 C C . PRO A 1 169 ? 15.746 -16.215 -31.146 1.00 56.62 169 PRO A C 1
ATOM 1423 O O . PRO A 1 169 ? 14.813 -16.811 -31.687 1.00 56.62 169 PRO A O 1
ATOM 1426 N N . VAL A 1 170 ? 16.104 -14.974 -31.468 1.00 55.44 170 VAL A N 1
ATOM 1427 C CA . VAL A 1 170 ? 15.608 -14.276 -32.653 1.00 55.44 170 VAL A CA 1
ATOM 1428 C C . VAL A 1 170 ? 16.019 -15.124 -33.856 1.00 55.44 170 VAL A C 1
ATOM 1430 O O . VAL A 1 170 ? 17.210 -15.360 -34.050 1.00 55.44 170 VAL A O 1
ATOM 1433 N N . SER A 1 171 ? 15.024 -15.655 -34.568 1.00 53.03 171 SER A N 1
ATOM 1434 C CA . SER A 1 171 ? 15.193 -16.349 -35.852 1.00 53.03 171 SER A CA 1
ATOM 1435 C C . SER A 1 171 ? 15.214 -15.341 -36.990 1.00 53.03 171 SER A C 1
ATOM 1437 O O . SER A 1 171 ? 14.464 -14.342 -36.877 1.00 53.03 171 SER A O 1
#

Sequence (171 aa):
MDIDESYPDQVEFRNALRDLEIRMRECPHHKRALEEALSSLRYTYLKALLPLLRRRRMLRDRENDLRKRREATFPKSIEEYRKISDREVQLRVARFLMADSLEQEKMMDKFGWAYRGVDPLRAAYKSNAEFNAEIQELLKDIQASDPRKRNVKVKLYDLPPLPYATFSPVS

Foldseek 3Di:
DPQDPVDVVSVVVVVVVVVVVVVCCVPPVNVVVVVVVVVVVVVVVCVVVVVVVVVVVVVVVVVVVVVLVLLQDDDQDPVSLVVDPDLVSNLLLLCLLPDDPVVVVVSCVVSVYDPVSSVNVNVVCVPDPVVVVVSVVSNVVVVVDDPVPPPPPVVPPPPDPDPPPPPDPDD

Radius of gyration: 33.3 Å; chains: 1; bounding box: 79×36×77 Å

Secondary structure (DSSP, 8-state):
----TT-HHHHHHHHHHHHHHHHHHH-HHHHHHHHHHHHHHHHHHHHHHHHHHHHHHHHHHHHHHHHHHHHT---SSHHHHHH---HHHHHHHHHHHHS-HHHHHHHHHHHT--HHHHHHHHHHHHH-HHHHHHHHHHHHHHHHS-TTS------TTSSPPP---------

pLDDT: mean 81.45, std 14.14, range [45.12, 97.12]

Organism: NCBI:txid1036808